Protein AF-A0A931HYV0-F1 (afdb_monomer_lite)

Sequence (119 aa):
MLTLAGAIGAVAALVGTIDAALLAPGLVAVAIGLWCLWLGLRVDLDARLFRRLACSPDLAAFDAAMRTAGLLPPEKAGRPLGARVAGAKRLLRLQVIAAVAQIVLPIAVALLFIGEGGR

Secondary structure (DSSP, 8-state):
---HHHHHHHHHHHHHTS-HHHHHHHHHHHHHHHHHHHHHHHHHHHHHHHHHHHHS--HHHHHHHHHHTT-S-GGGTT--HHHHHHHHHHHHHHHHHHHHHHHHHHHHHHHHHHHHHT-

Organism: NCBI:txid2793297

Foldseek 3Di:
DCDPVNVVVVVVVVVVPDDPVVPVLVVVLVVLVVLLVVLVVVLVVLVVLVVVCVVPVDLPVVLVVCVVVVNDDPVRRPDDPVVSVVVSVVSVVSSVVSVVCSVVSVVVVVVVVVVVVVD

Structure (mmCIF, N/CA/C/O backbone):
data_AF-A0A931HYV0-F1
#
_entry.id   AF-A0A931HYV0-F1
#
loop_
_atom_site.group_PDB
_atom_site.id
_atom_site.type_symbol
_atom_site.label_atom_id
_atom_site.label_alt_id
_atom_site.label_comp_id
_atom_site.label_asym_id
_atom_site.label_entity_id
_atom_site.label_seq_id
_atom_site.pdbx_PDB_ins_code
_atom_site.Cartn_x
_atom_site.Cartn_y
_atom_site.Cartn_z
_atom_site.occupancy
_atom_site.B_iso_or_equiv
_atom_site.auth_seq_id
_atom_site.auth_comp_id
_atom_site.auth_asym_id
_atom_site.auth_atom_id
_atom_site.pdbx_PDB_model_num
ATOM 1 N N . MET A 1 1 ? 29.052 2.565 6.868 1.00 47.16 1 MET A N 1
ATOM 2 C CA . MET A 1 1 ? 27.889 3.446 6.630 1.00 47.16 1 MET A CA 1
ATOM 3 C C . MET A 1 1 ? 27.850 3.758 5.146 1.00 47.16 1 MET A C 1
ATOM 5 O O . MET A 1 1 ? 28.698 4.511 4.686 1.00 47.16 1 MET A O 1
ATOM 9 N N . LEU A 1 2 ? 26.957 3.123 4.381 1.00 49.50 2 LEU A N 1
ATOM 10 C CA . LEU A 1 2 ? 26.732 3.521 2.989 1.00 49.50 2 LEU A CA 1
ATOM 11 C C . LEU A 1 2 ? 26.139 4.937 3.033 1.00 49.50 2 LEU A C 1
ATOM 13 O O . LEU A 1 2 ? 25.046 5.129 3.563 1.00 49.50 2 LEU A O 1
ATOM 17 N N . THR A 1 3 ? 26.895 5.940 2.597 1.00 72.88 3 THR A N 1
ATOM 18 C CA . THR A 1 3 ? 26.424 7.328 2.575 1.00 72.88 3 THR A CA 1
ATOM 19 C C . THR A 1 3 ? 25.325 7.472 1.522 1.00 72.88 3 THR A C 1
ATOM 21 O O . THR A 1 3 ? 25.315 6.751 0.523 1.00 72.88 3 THR A O 1
ATOM 24 N N . LEU A 1 4 ? 24.398 8.414 1.722 1.00 60.94 4 LEU A N 1
ATOM 25 C CA . LEU A 1 4 ? 23.313 8.708 0.773 1.00 60.94 4 LEU A CA 1
ATOM 26 C C . LEU A 1 4 ? 23.853 8.923 -0.657 1.00 60.94 4 LEU A C 1
ATOM 28 O O . LEU A 1 4 ? 23.271 8.450 -1.626 1.00 60.94 4 LEU A O 1
ATOM 32 N N . ALA A 1 5 ? 25.024 9.557 -0.768 1.00 66.06 5 ALA A N 1
ATOM 33 C CA . ALA A 1 5 ? 25.743 9.765 -2.022 1.00 66.06 5 ALA A CA 1
ATOM 34 C C . ALA A 1 5 ? 26.206 8.453 -2.684 1.00 66.06 5 ALA A C 1
ATOM 36 O O . ALA A 1 5 ? 26.106 8.318 -3.899 1.00 66.06 5 ALA A O 1
ATOM 37 N N . GLY A 1 6 ? 26.657 7.467 -1.901 1.00 65.38 6 GLY A N 1
ATOM 38 C CA . GLY A 1 6 ? 27.021 6.142 -2.411 1.00 65.38 6 GLY A CA 1
ATOM 39 C C . GLY A 1 6 ? 25.812 5.356 -2.923 1.00 65.38 6 GLY A C 1
ATOM 40 O O . GLY A 1 6 ? 25.901 4.705 -3.960 1.00 65.38 6 GLY A O 1
ATOM 41 N N . ALA A 1 7 ? 24.661 5.473 -2.252 1.00 66.12 7 ALA A N 1
ATOM 42 C CA . ALA A 1 7 ? 23.411 4.879 -2.729 1.00 66.12 7 ALA A CA 1
ATOM 43 C C . ALA A 1 7 ? 22.931 5.537 -4.036 1.00 66.12 7 ALA A C 1
ATOM 45 O O . ALA A 1 7 ? 22.572 4.838 -4.979 1.00 66.12 7 ALA A O 1
ATOM 46 N N . ILE A 1 8 ? 22.991 6.870 -4.123 1.00 70.75 8 ILE A N 1
ATOM 47 C CA . ILE A 1 8 ? 22.634 7.622 -5.336 1.00 70.75 8 ILE A CA 1
ATOM 48 C C . ILE A 1 8 ? 23.574 7.271 -6.497 1.00 70.75 8 ILE A C 1
ATOM 50 O O . ILE A 1 8 ? 23.102 7.028 -7.603 1.00 70.75 8 ILE A O 1
ATOM 54 N N . GLY A 1 9 ? 24.885 7.181 -6.250 1.00 66.75 9 GLY A N 1
ATOM 55 C CA . GLY A 1 9 ? 25.871 6.798 -7.264 1.00 66.75 9 GLY A CA 1
ATOM 56 C C . GLY A 1 9 ? 25.675 5.371 -7.783 1.00 66.75 9 GLY A C 1
ATOM 57 O O . GLY A 1 9 ? 25.744 5.146 -8.987 1.00 66.75 9 GLY A O 1
ATOM 58 N N . ALA A 1 10 ? 25.356 4.418 -6.901 1.00 64.75 10 ALA A N 1
ATOM 59 C CA . ALA A 1 10 ? 25.055 3.041 -7.295 1.00 64.75 10 ALA A CA 1
ATOM 60 C C . ALA A 1 10 ? 23.761 2.941 -8.119 1.00 64.75 10 ALA A C 1
ATOM 62 O O . ALA A 1 10 ? 23.725 2.235 -9.124 1.00 64.75 10 ALA A O 1
ATOM 63 N N . VAL A 1 11 ? 22.719 3.688 -7.735 1.00 70.75 11 VAL A N 1
ATOM 64 C CA . VAL A 1 11 ? 21.471 3.776 -8.508 1.00 70.75 11 VAL A CA 1
ATOM 65 C C . VAL A 1 11 ? 21.720 4.430 -9.868 1.00 70.75 11 VAL A C 1
ATOM 67 O O . VAL A 1 11 ? 21.240 3.918 -10.870 1.00 70.75 11 VAL A O 1
ATOM 70 N N . ALA A 1 12 ? 22.508 5.505 -9.938 1.00 66.19 12 ALA A N 1
ATOM 71 C CA . ALA A 1 12 ? 22.838 6.177 -11.195 1.00 66.19 12 ALA A CA 1
ATOM 72 C C . ALA A 1 12 ? 23.676 5.293 -12.135 1.00 66.19 12 ALA A C 1
ATOM 74 O O . ALA A 1 12 ? 23.416 5.266 -13.334 1.00 66.19 12 ALA A O 1
ATOM 75 N N . ALA A 1 13 ? 24.636 4.533 -11.600 1.00 66.00 13 ALA A N 1
ATOM 76 C CA . ALA A 1 13 ? 25.425 3.578 -12.378 1.00 66.00 13 ALA A CA 1
ATOM 77 C C . ALA A 1 13 ? 24.563 2.423 -12.911 1.00 66.00 13 ALA A C 1
ATOM 79 O O . ALA A 1 13 ? 24.715 2.032 -14.064 1.00 66.00 13 ALA A O 1
ATOM 80 N N . LEU A 1 14 ? 23.622 1.924 -12.101 1.00 67.31 14 LEU A N 1
ATOM 81 C CA . LEU A 1 14 ? 22.650 0.913 -12.522 1.00 67.31 14 LEU A CA 1
ATOM 82 C C . LEU A 1 14 ? 21.676 1.460 -13.577 1.00 67.31 14 LEU A C 1
ATOM 84 O O . LEU A 1 14 ? 21.310 0.755 -14.503 1.00 67.31 14 LEU A O 1
ATOM 88 N N . VAL A 1 15 ? 21.266 2.722 -13.459 1.00 66.12 15 VAL A N 1
ATOM 89 C CA . VAL A 1 15 ? 20.429 3.411 -14.454 1.00 66.12 15 VAL A CA 1
ATOM 90 C C . VAL A 1 15 ? 21.192 3.639 -15.760 1.00 66.12 15 VAL A C 1
ATOM 92 O O . VAL A 1 15 ? 20.610 3.495 -16.828 1.00 66.12 15 VAL A O 1
ATOM 95 N N . GLY A 1 16 ? 22.491 3.937 -15.694 1.00 64.38 16 GLY A N 1
ATOM 96 C CA . GLY A 1 16 ? 23.346 4.147 -16.866 1.00 64.38 16 GLY A CA 1
ATOM 97 C C . GLY A 1 16 ? 23.620 2.890 -17.698 1.00 64.38 16 GLY A C 1
ATOM 98 O O . GLY A 1 16 ? 24.071 3.014 -18.833 1.00 64.38 16 GLY A O 1
ATOM 99 N N . THR A 1 17 ? 23.346 1.694 -17.166 1.00 67.81 17 THR A N 1
ATOM 100 C CA . THR A 1 17 ? 23.421 0.425 -17.912 1.00 67.81 17 THR A CA 1
ATOM 101 C C . THR A 1 17 ? 22.068 -0.032 -18.459 1.00 67.81 17 THR A C 1
ATOM 103 O O . THR A 1 17 ? 22.019 -0.992 -19.228 1.00 67.81 17 THR A O 1
ATOM 106 N N . ILE A 1 18 ? 20.975 0.634 -18.075 1.00 68.31 18 ILE A N 1
ATOM 107 C CA . ILE A 1 18 ? 19.623 0.340 -18.551 1.00 68.31 18 ILE A CA 1
ATOM 108 C C . ILE A 1 18 ? 19.388 1.101 -19.856 1.00 68.31 18 ILE A C 1
ATOM 110 O O . ILE A 1 18 ? 19.639 2.303 -19.939 1.00 68.31 18 ILE A O 1
ATO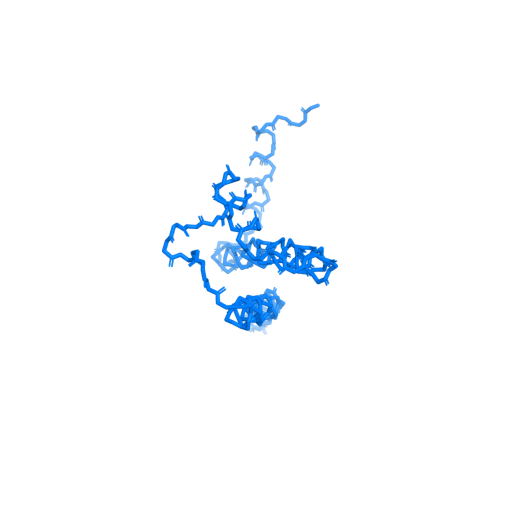M 114 N N . ASP A 1 19 ? 18.875 0.402 -20.870 1.00 74.69 19 ASP A N 1
ATOM 115 C CA . ASP A 1 19 ? 18.431 1.030 -22.115 1.00 74.69 19 ASP A CA 1
ATOM 116 C C . ASP A 1 19 ? 17.437 2.163 -21.802 1.00 74.69 19 ASP A C 1
ATOM 118 O O . ASP A 1 19 ? 16.500 1.982 -21.018 1.00 74.69 19 ASP A O 1
ATOM 122 N N . ALA A 1 20 ? 17.619 3.337 -22.411 1.00 78.50 20 ALA A N 1
ATOM 123 C CA . ALA A 1 20 ? 16.743 4.486 -22.199 1.00 78.50 20 ALA A CA 1
ATOM 124 C C . ALA A 1 20 ? 15.262 4.143 -22.454 1.00 78.50 20 ALA A C 1
ATOM 126 O O . ALA A 1 20 ? 14.379 4.686 -21.784 1.00 78.50 20 ALA A O 1
ATOM 127 N N . ALA A 1 21 ? 14.992 3.190 -23.353 1.00 80.00 21 ALA A N 1
ATOM 128 C CA . ALA A 1 21 ? 13.650 2.696 -23.641 1.00 80.00 21 ALA A CA 1
ATOM 129 C C . ALA A 1 21 ? 13.002 1.936 -22.457 1.00 80.00 21 ALA A C 1
ATOM 131 O O . ALA A 1 21 ? 11.775 1.870 -22.358 1.00 80.00 21 ALA A O 1
ATOM 132 N N . LEU A 1 22 ? 13.797 1.406 -21.520 1.00 82.12 22 LEU A N 1
ATOM 133 C CA . LEU A 1 22 ? 13.339 0.685 -20.324 1.00 82.12 22 LEU A CA 1
ATOM 134 C C . LEU A 1 22 ? 13.190 1.583 -19.083 1.00 82.12 22 LEU A C 1
ATOM 136 O O . LEU A 1 22 ? 12.551 1.178 -18.107 1.00 82.12 22 LEU A O 1
ATOM 140 N N . LEU A 1 23 ? 13.725 2.809 -19.101 1.00 84.12 23 LEU A N 1
ATOM 141 C CA . LEU A 1 23 ? 13.684 3.709 -17.941 1.00 84.12 23 LEU A CA 1
ATOM 142 C C . LEU A 1 23 ? 12.261 4.119 -17.564 1.00 84.12 23 LEU A C 1
ATOM 144 O O . LEU A 1 23 ? 11.869 4.001 -16.403 1.00 84.12 23 LEU A O 1
ATOM 148 N N . ALA A 1 24 ? 11.473 4.576 -18.537 1.00 87.31 24 ALA A N 1
ATOM 149 C CA . ALA A 1 24 ? 10.095 4.997 -18.302 1.00 87.31 24 ALA A CA 1
ATOM 150 C C . ALA A 1 24 ? 9.215 3.868 -17.718 1.00 87.31 24 ALA A C 1
ATOM 152 O O . ALA A 1 24 ? 8.634 4.076 -16.647 1.00 87.31 24 ALA A O 1
ATOM 153 N N . PRO A 1 25 ? 9.128 2.664 -18.326 1.00 86.00 25 PRO A N 1
ATOM 154 C CA . PRO A 1 25 ? 8.345 1.575 -17.743 1.00 86.00 25 PRO A CA 1
ATOM 155 C C . PRO A 1 25 ? 8.903 1.095 -16.395 1.00 86.00 25 PRO A C 1
ATOM 157 O O . PRO A 1 25 ? 8.123 0.748 -15.506 1.00 86.00 25 PRO A O 1
ATOM 160 N N . GLY A 1 26 ? 10.226 1.133 -16.201 1.00 86.06 26 GLY A N 1
ATOM 161 C CA . GLY A 1 26 ? 10.861 0.819 -14.920 1.00 86.06 26 GLY A CA 1
ATOM 162 C C . GLY A 1 26 ? 10.428 1.766 -13.797 1.00 86.06 26 GLY A C 1
ATOM 163 O O . GLY A 1 26 ? 10.035 1.313 -12.722 1.00 86.06 26 GLY A O 1
ATOM 164 N N . LEU A 1 27 ? 10.412 3.077 -14.053 1.00 89.75 27 LEU A N 1
ATOM 165 C CA . LEU A 1 27 ? 9.942 4.077 -13.087 1.00 89.75 27 LEU A CA 1
ATOM 166 C C . LEU A 1 27 ? 8.464 3.886 -12.732 1.00 89.75 27 LEU A C 1
ATOM 168 O O . LEU A 1 27 ? 8.094 3.989 -11.561 1.00 89.75 27 LEU A O 1
ATOM 172 N N . VAL A 1 28 ? 7.623 3.557 -13.717 1.00 91.00 28 VAL A N 1
ATOM 173 C CA . VAL A 1 28 ? 6.207 3.244 -13.477 1.00 91.00 28 VAL A CA 1
ATOM 174 C C . VAL A 1 28 ? 6.069 2.002 -12.593 1.00 91.00 28 VAL A C 1
ATOM 176 O O . VAL A 1 28 ? 5.311 2.029 -11.623 1.00 91.00 28 VAL A O 1
ATOM 179 N N . ALA A 1 29 ? 6.830 0.938 -12.860 1.00 88.06 29 ALA A N 1
ATOM 180 C CA . ALA A 1 29 ? 6.813 -0.271 -12.037 1.00 88.06 29 ALA A CA 1
ATOM 181 C C . ALA A 1 29 ? 7.250 0.007 -10.586 1.00 88.06 29 ALA A C 1
ATOM 183 O O . ALA A 1 29 ? 6.613 -0.479 -9.648 1.00 88.06 29 ALA A O 1
ATOM 184 N N . VAL A 1 30 ? 8.278 0.841 -10.387 1.00 90.19 30 VAL A N 1
ATOM 185 C CA . VAL A 1 30 ? 8.713 1.287 -9.051 1.00 90.19 30 VAL A CA 1
ATOM 186 C C . VAL A 1 30 ? 7.611 2.082 -8.352 1.00 90.19 30 VAL A C 1
ATOM 188 O O . VAL A 1 30 ? 7.301 1.801 -7.195 1.00 90.19 30 VAL A O 1
ATOM 191 N N . ALA A 1 31 ? 6.977 3.034 -9.039 1.00 92.69 31 ALA A N 1
ATOM 192 C CA . ALA A 1 31 ? 5.893 3.832 -8.471 1.00 92.69 31 ALA A CA 1
ATOM 193 C C . ALA A 1 31 ? 4.697 2.960 -8.048 1.00 92.69 31 ALA A C 1
ATOM 195 O O . ALA A 1 31 ? 4.176 3.124 -6.941 1.00 92.69 31 ALA A O 1
ATOM 196 N N . ILE A 1 32 ? 4.302 1.990 -8.882 1.00 92.00 32 ILE A N 1
ATOM 197 C CA . ILE A 1 32 ? 3.259 1.007 -8.547 1.00 92.00 32 ILE A CA 1
ATOM 198 C C . ILE A 1 32 ? 3.677 0.181 -7.324 1.00 92.00 32 ILE A C 1
ATOM 200 O O . ILE A 1 32 ? 2.858 -0.043 -6.433 1.00 92.00 32 ILE A O 1
ATOM 204 N N . GLY A 1 33 ? 4.946 -0.222 -7.236 1.00 89.56 33 GLY A N 1
ATOM 205 C CA . GLY A 1 33 ? 5.468 -0.966 -6.092 1.00 89.56 33 GLY A CA 1
ATOM 206 C C . GLY A 1 33 ? 5.444 -0.189 -4.783 1.00 89.56 33 GLY A C 1
ATOM 207 O O . GLY A 1 33 ? 4.991 -0.712 -3.763 1.00 89.56 33 GLY A O 1
ATOM 208 N N . LEU A 1 34 ? 5.846 1.081 -4.807 1.00 94.25 34 LEU A N 1
ATOM 209 C CA . LEU A 1 34 ? 5.749 1.965 -3.645 1.00 94.25 34 LEU A CA 1
ATOM 210 C C . LEU A 1 34 ? 4.291 2.171 -3.220 1.00 94.25 34 LEU A C 1
ATOM 212 O O . LEU A 1 34 ? 3.976 2.125 -2.029 1.00 94.25 34 LEU A O 1
ATOM 216 N N . TRP A 1 35 ? 3.388 2.337 -4.188 1.00 95.56 35 TRP A N 1
ATOM 217 C CA . TRP A 1 35 ? 1.956 2.441 -3.926 1.00 95.56 35 TRP A CA 1
ATOM 218 C C . TRP A 1 35 ? 1.398 1.158 -3.295 1.00 95.56 35 TRP A C 1
ATOM 220 O O . TRP A 1 35 ? 0.660 1.218 -2.310 1.00 95.56 35 TRP A O 1
ATOM 230 N N . CYS A 1 36 ? 1.779 -0.009 -3.818 1.00 91.62 36 CYS A N 1
ATOM 231 C CA . CYS A 1 36 ? 1.401 -1.316 -3.287 1.00 91.62 36 CYS A CA 1
ATOM 232 C C . CYS A 1 36 ? 1.884 -1.501 -1.838 1.00 91.62 36 CYS A C 1
ATOM 234 O O . CYS A 1 36 ? 1.102 -1.903 -0.971 1.00 91.62 36 CYS A O 1
ATOM 236 N N . LEU A 1 37 ? 3.138 -1.131 -1.550 1.00 92.94 37 LEU A N 1
ATOM 237 C CA . LEU A 1 37 ? 3.721 -1.184 -0.208 1.00 92.94 37 LEU A CA 1
ATOM 238 C C . LEU A 1 37 ? 2.963 -0.284 0.776 1.00 92.94 37 LEU A C 1
ATOM 240 O O . LEU A 1 37 ? 2.606 -0.719 1.872 1.00 92.94 37 LEU A O 1
ATOM 244 N N . TRP A 1 38 ? 2.676 0.956 0.374 1.00 95.50 38 TRP A N 1
ATOM 245 C CA . TRP A 1 38 ? 1.918 1.898 1.195 1.00 95.50 38 TRP A CA 1
ATOM 246 C C . TRP A 1 38 ? 0.499 1.395 1.495 1.00 95.50 38 TRP A C 1
ATOM 248 O O . TRP A 1 38 ? 0.041 1.469 2.639 1.00 95.50 38 TRP A O 1
ATOM 258 N N . LEU A 1 39 ? -0.189 0.829 0.496 1.00 93.12 39 LEU A N 1
ATOM 259 C CA . LEU A 1 39 ? -1.500 0.211 0.699 1.00 93.12 39 LEU A CA 1
ATOM 260 C C . LEU A 1 39 ? -1.425 -0.977 1.663 1.00 93.12 39 LEU A C 1
ATOM 262 O O . LEU A 1 39 ? -2.282 -1.088 2.537 1.00 93.12 39 LEU A O 1
ATOM 266 N N . GLY A 1 40 ? -0.401 -1.824 1.547 1.00 93.12 40 GLY A N 1
ATOM 267 C CA . GLY A 1 40 ? -0.206 -2.970 2.436 1.00 93.12 40 GLY A CA 1
ATOM 268 C C . GLY A 1 40 ? 0.008 -2.571 3.892 1.00 93.12 40 GLY A C 1
ATOM 269 O O . GLY A 1 40 ? -0.646 -3.122 4.778 1.00 93.12 40 GLY A O 1
ATOM 270 N N . LEU A 1 41 ? 0.842 -1.555 4.136 1.00 94.75 41 LEU A N 1
ATOM 271 C CA . LEU A 1 41 ? 1.033 -0.988 5.473 1.00 94.75 41 LEU A CA 1
ATOM 272 C C . LEU A 1 41 ? -0.300 -0.517 6.067 1.00 94.75 41 LEU A C 1
ATOM 274 O O . LEU A 1 41 ? -0.621 -0.810 7.219 1.00 94.75 41 LEU A O 1
ATOM 278 N N . ARG A 1 42 ? -1.094 0.197 5.265 1.00 93.25 42 ARG A N 1
ATOM 279 C CA . ARG A 1 42 ? -2.385 0.728 5.699 1.00 93.25 42 ARG A CA 1
ATOM 280 C C . ARG A 1 42 ? -3.399 -0.374 6.000 1.00 93.25 42 ARG A C 1
ATOM 282 O O . ARG A 1 42 ? -4.094 -0.290 7.007 1.00 93.25 42 ARG A O 1
ATOM 289 N N . VAL A 1 43 ? -3.469 -1.404 5.159 1.00 94.06 43 VAL A N 1
ATOM 290 C CA . VAL A 1 43 ? -4.368 -2.549 5.358 1.00 94.06 43 VAL A CA 1
ATOM 291 C C . VAL A 1 43 ? -4.011 -3.319 6.634 1.00 94.06 43 VAL A C 1
ATOM 293 O O . VAL A 1 43 ? -4.918 -3.664 7.392 1.00 94.06 43 VAL A O 1
ATOM 296 N N . ASP A 1 44 ? -2.723 -3.556 6.917 1.00 94.94 44 ASP A N 1
ATOM 297 C CA . ASP A 1 44 ? -2.311 -4.242 8.153 1.00 94.94 44 ASP A CA 1
ATOM 298 C C . ASP A 1 44 ? -2.608 -3.401 9.402 1.00 94.94 44 ASP A C 1
ATOM 300 O O . ASP A 1 44 ? -3.125 -3.921 10.397 1.00 94.94 44 ASP A O 1
ATOM 304 N N . LEU A 1 45 ? -2.354 -2.089 9.341 1.00 93.25 45 LEU A N 1
ATOM 305 C CA . LEU A 1 45 ? -2.699 -1.169 10.424 1.00 93.25 45 LEU A CA 1
ATOM 306 C C . LEU A 1 45 ? -4.208 -1.187 10.706 1.00 93.25 45 LEU A C 1
ATOM 308 O O . LEU A 1 45 ? -4.608 -1.411 11.850 1.00 93.25 45 LEU A O 1
ATOM 312 N N . ASP A 1 46 ? -5.040 -1.027 9.672 1.00 93.31 46 ASP A N 1
ATOM 313 C CA . ASP A 1 46 ? -6.502 -1.060 9.792 1.00 93.31 46 ASP A CA 1
ATOM 314 C C . ASP A 1 46 ? -6.975 -2.404 10.375 1.00 93.31 46 ASP A C 1
ATOM 316 O O . ASP A 1 46 ? -7.812 -2.434 11.278 1.00 93.31 46 ASP A O 1
ATOM 320 N N . ALA A 1 47 ? -6.397 -3.527 9.937 1.00 93.44 47 ALA A N 1
ATOM 321 C CA . ALA A 1 47 ? -6.735 -4.848 10.461 1.00 93.44 47 ALA A CA 1
ATOM 322 C C . ALA A 1 47 ? -6.371 -5.001 11.949 1.00 93.44 47 ALA A C 1
ATOM 324 O O . ALA A 1 47 ? -7.160 -5.545 12.726 1.00 93.44 47 ALA A O 1
ATOM 325 N N . ARG A 1 48 ? -5.199 -4.509 12.379 1.00 94.31 48 ARG A N 1
ATOM 326 C CA . ARG A 1 48 ? -4.796 -4.508 13.798 1.00 94.31 48 ARG A CA 1
ATOM 327 C C . ARG A 1 48 ? -5.719 -3.638 14.646 1.00 94.31 48 ARG A C 1
ATOM 329 O O . ARG A 1 48 ? -6.108 -4.064 15.733 1.00 94.31 48 ARG A O 1
ATOM 336 N N . LEU A 1 49 ? -6.077 -2.455 14.151 1.00 92.44 49 LEU A N 1
ATOM 337 C CA . LEU A 1 49 ? -6.988 -1.538 14.830 1.00 92.44 49 LEU A CA 1
ATOM 338 C C . LEU A 1 49 ? -8.382 -2.154 14.978 1.00 92.44 49 LEU A C 1
ATOM 340 O O . LEU A 1 49 ? -8.916 -2.174 16.085 1.00 92.44 49 LEU A O 1
ATOM 344 N N . PHE A 1 50 ? -8.938 -2.738 13.913 1.00 92.62 50 PHE A N 1
ATOM 345 C CA . PHE A 1 50 ? -10.249 -3.384 13.979 1.00 92.62 50 PHE A CA 1
ATOM 346 C C . PHE A 1 50 ? -10.267 -4.618 14.878 1.00 92.62 50 PHE A C 1
ATOM 348 O O . PHE A 1 50 ? -11.248 -4.816 15.588 1.00 92.62 50 PHE A O 1
ATOM 355 N N . ARG A 1 51 ? -9.189 -5.414 14.922 1.00 92.94 51 ARG A N 1
ATOM 356 C CA . ARG A 1 51 ? -9.080 -6.526 15.883 1.00 92.94 51 ARG A CA 1
ATOM 357 C C . ARG A 1 51 ? -9.151 -6.040 17.330 1.00 92.94 51 ARG A C 1
ATOM 359 O O . ARG A 1 51 ? -9.850 -6.644 18.132 1.00 92.94 51 ARG A O 1
ATOM 366 N N . ARG A 1 52 ? -8.464 -4.942 17.665 1.00 91.38 52 ARG A N 1
ATOM 367 C CA . ARG A 1 52 ? -8.521 -4.355 19.017 1.00 91.38 52 ARG A CA 1
ATOM 368 C C . ARG A 1 52 ? -9.895 -3.762 19.327 1.00 91.38 52 ARG A C 1
ATOM 370 O O . ARG A 1 52 ? -10.416 -3.976 20.415 1.00 91.38 52 ARG A O 1
ATOM 377 N N . LEU A 1 53 ? -10.487 -3.068 18.359 1.00 92.12 53 LEU A N 1
ATOM 378 C CA . LEU A 1 53 ? -11.819 -2.477 18.478 1.00 92.12 53 LEU A CA 1
ATOM 379 C C . LEU A 1 53 ? -12.919 -3.540 18.629 1.00 92.12 53 LEU A C 1
ATOM 381 O O . LEU A 1 53 ? -13.907 -3.302 19.309 1.00 92.12 53 LEU A O 1
ATOM 385 N N . ALA A 1 54 ? -12.749 -4.728 18.045 1.00 91.56 54 ALA A N 1
ATOM 386 C CA . ALA A 1 54 ? -13.681 -5.836 18.241 1.00 91.56 54 ALA A CA 1
ATOM 387 C C . ALA A 1 54 ? -13.718 -6.325 19.703 1.00 91.56 54 ALA A C 1
ATOM 389 O O . ALA A 1 54 ? -14.768 -6.756 20.167 1.00 91.56 54 ALA A O 1
ATOM 390 N N . CYS A 1 55 ? -12.601 -6.227 20.435 1.00 90.94 55 CYS A N 1
ATOM 391 C CA . CYS A 1 55 ? -12.538 -6.575 21.858 1.00 90.94 55 CYS A CA 1
ATOM 392 C C . CYS A 1 55 ? -13.070 -5.465 22.779 1.00 90.94 55 CYS A C 1
ATOM 394 O O . CYS A 1 55 ? -13.480 -5.750 23.899 1.00 90.94 55 CYS A O 1
ATOM 396 N N . SER A 1 56 ? -13.039 -4.207 22.332 1.00 89.00 56 SER A N 1
ATOM 397 C CA . SER A 1 56 ? -13.552 -3.048 23.070 1.00 89.00 56 SER A CA 1
ATOM 398 C C . SER A 1 56 ? -14.231 -2.083 22.091 1.00 89.00 56 SER A C 1
ATOM 400 O O . SER A 1 56 ? -13.552 -1.230 21.510 1.00 89.00 56 SER A O 1
ATOM 402 N N . PRO A 1 57 ? -15.546 -2.236 21.843 1.00 86.00 57 PRO A N 1
ATOM 403 C CA . PRO A 1 57 ? -16.254 -1.552 20.759 1.00 86.00 57 PRO A CA 1
ATOM 404 C C . PRO A 1 57 ? -16.633 -0.097 21.089 1.00 86.00 57 PRO A C 1
ATOM 406 O O . PRO A 1 57 ? -17.735 0.352 20.774 1.00 86.00 57 PRO A O 1
ATOM 409 N N . ASP A 1 58 ? -15.716 0.665 21.686 1.00 92.62 58 ASP A N 1
ATOM 410 C CA . ASP A 1 58 ? -15.887 2.101 21.919 1.00 92.62 58 ASP A CA 1
ATOM 411 C C . ASP A 1 58 ? -15.347 2.917 20.733 1.00 92.62 58 ASP A C 1
ATOM 413 O O . ASP A 1 58 ? -14.159 3.240 20.627 1.00 92.62 58 ASP A O 1
ATOM 417 N N . LEU A 1 59 ? -16.253 3.258 19.814 1.00 91.31 59 LEU A N 1
ATOM 418 C CA . LEU A 1 59 ? -15.936 4.068 18.637 1.00 91.31 59 LEU A CA 1
ATOM 419 C C . LEU A 1 59 ? -15.587 5.522 18.977 1.00 91.31 59 LEU A C 1
ATOM 421 O O . LEU A 1 59 ? -14.827 6.139 18.231 1.00 91.31 59 LEU A O 1
ATOM 425 N N . ALA A 1 60 ? -16.120 6.073 20.070 1.00 91.38 60 ALA A N 1
ATOM 426 C CA . ALA A 1 60 ? -15.866 7.457 20.454 1.00 91.38 60 ALA A CA 1
ATOM 427 C C . ALA A 1 60 ? -14.448 7.607 21.018 1.00 91.38 60 ALA A C 1
ATOM 429 O O . ALA A 1 60 ? -13.700 8.482 20.573 1.00 91.38 60 ALA A O 1
ATOM 430 N N . ALA A 1 61 ? -14.041 6.710 21.922 1.00 91.19 61 ALA A N 1
ATOM 431 C CA . ALA A 1 61 ? -12.671 6.671 22.428 1.00 91.19 61 ALA A CA 1
ATOM 432 C C . ALA A 1 61 ? -11.660 6.360 21.314 1.00 91.19 61 ALA A C 1
ATOM 434 O O . ALA A 1 61 ? -10.594 6.978 21.248 1.00 91.19 61 ALA A O 1
ATOM 435 N N . PHE A 1 62 ? -12.008 5.454 20.392 1.00 92.19 62 PHE A N 1
ATOM 436 C CA . PHE A 1 62 ? -11.193 5.176 19.211 1.00 92.19 62 PHE A CA 1
ATOM 437 C C . PHE A 1 62 ? -10.988 6.425 18.342 1.00 92.19 62 PHE A C 1
ATOM 439 O O . PHE A 1 62 ? -9.857 6.731 17.960 1.00 92.19 62 PHE A O 1
ATOM 446 N N . ASP A 1 63 ? -12.057 7.171 18.046 1.00 93.00 63 ASP A N 1
ATOM 447 C CA . ASP A 1 63 ? -11.972 8.389 17.236 1.00 93.00 63 ASP A CA 1
ATOM 448 C C . ASP A 1 63 ? -11.152 9.478 17.928 1.00 93.00 63 ASP A C 1
ATOM 450 O O . ASP A 1 63 ? -10.350 10.143 17.269 1.00 93.00 63 ASP A O 1
ATOM 454 N N . ALA A 1 64 ? -11.295 9.631 19.247 1.00 91.50 64 ALA A N 1
ATOM 455 C CA . ALA A 1 64 ? -10.479 10.551 20.031 1.00 91.50 64 ALA A CA 1
ATOM 456 C C . ALA A 1 64 ? -8.986 10.192 19.935 1.00 91.50 64 ALA A C 1
ATOM 458 O O . ALA A 1 64 ? -8.172 11.048 19.589 1.00 91.50 64 ALA A O 1
ATOM 459 N N . ALA A 1 65 ? -8.627 8.921 20.142 1.00 92.50 65 ALA A N 1
ATOM 460 C CA . ALA A 1 65 ? -7.243 8.458 20.050 1.00 92.50 65 ALA A CA 1
ATOM 461 C C . ALA A 1 65 ? -6.657 8.638 18.638 1.00 92.50 65 ALA A C 1
ATOM 463 O O . ALA A 1 65 ? -5.543 9.141 18.480 1.00 92.50 65 ALA A O 1
ATOM 464 N N . MET A 1 66 ? -7.417 8.281 17.599 1.00 92.88 66 MET A N 1
ATOM 465 C CA . MET A 1 66 ? -6.984 8.424 16.206 1.00 92.88 66 MET A CA 1
ATOM 466 C C . MET A 1 66 ? -6.829 9.889 15.782 1.00 92.88 66 MET A C 1
ATOM 468 O O . MET A 1 66 ? -5.951 10.200 14.975 1.00 92.88 66 MET A O 1
ATOM 472 N N . ARG A 1 67 ? -7.651 10.798 16.321 1.00 92.81 67 ARG A N 1
ATOM 473 C CA . ARG A 1 67 ? -7.496 12.244 16.113 1.00 92.81 67 ARG A CA 1
ATOM 474 C C . ARG A 1 67 ? -6.247 12.781 16.799 1.00 92.81 67 ARG A C 1
ATOM 476 O O . ARG A 1 67 ? -5.498 13.509 16.158 1.00 92.81 67 ARG A O 1
ATOM 483 N N . THR A 1 68 ? -5.993 12.393 18.049 1.00 93.56 68 THR A N 1
ATOM 484 C CA . THR A 1 68 ? -4.770 12.780 18.774 1.00 93.56 68 THR A CA 1
ATOM 485 C C . THR A 1 68 ? -3.513 12.292 18.055 1.00 93.56 68 THR A C 1
ATOM 487 O O . THR A 1 68 ? -2.520 13.008 17.996 1.00 93.56 68 THR A O 1
ATOM 490 N N . ALA A 1 69 ? -3.569 11.112 17.434 1.00 91.62 69 ALA A N 1
ATOM 491 C CA . ALA A 1 69 ? -2.482 10.580 16.615 1.00 91.62 69 ALA A CA 1
ATOM 492 C C . ALA A 1 69 ? -2.346 11.244 15.226 1.00 91.62 69 ALA A C 1
ATOM 494 O O . ALA A 1 69 ? -1.441 10.892 14.474 1.00 91.62 69 ALA A O 1
ATOM 495 N N . GLY A 1 70 ? -3.251 12.152 14.839 1.00 92.38 70 GLY A N 1
ATOM 496 C CA . GLY A 1 70 ? -3.267 12.766 13.504 1.00 92.38 70 GLY A CA 1
ATOM 497 C C . GLY A 1 70 ? -3.661 11.808 12.369 1.00 92.38 70 GLY A C 1
ATOM 498 O O . GLY A 1 70 ? -3.466 12.124 11.198 1.00 92.38 70 GLY A O 1
ATOM 499 N N . LEU A 1 71 ? -4.220 10.637 12.692 1.00 89.56 71 LEU A N 1
ATOM 500 C CA . LEU A 1 71 ? -4.547 9.575 11.731 1.00 89.56 71 LEU A CA 1
ATOM 501 C C . LEU A 1 71 ? -5.999 9.630 11.230 1.00 89.56 71 LEU A C 1
ATOM 503 O O . LEU A 1 71 ? -6.334 8.986 10.233 1.00 89.56 71 LEU A O 1
ATOM 507 N N . LEU A 1 72 ? -6.869 10.391 11.904 1.00 89.25 72 LEU A N 1
ATOM 508 C CA . LEU A 1 72 ? -8.273 10.563 11.528 1.00 89.25 72 LEU A CA 1
ATOM 509 C C . LEU A 1 72 ? -8.606 12.040 11.262 1.00 89.25 72 LEU A C 1
ATOM 511 O O . LEU A 1 72 ? -8.645 12.835 12.202 1.00 89.25 72 LEU A O 1
ATOM 515 N N . PRO A 1 73 ? -8.907 12.412 10.004 1.00 88.75 73 PRO A N 1
ATOM 516 C CA . PRO A 1 73 ? -9.429 13.734 9.679 1.00 88.75 73 PRO A CA 1
ATOM 517 C C . PRO A 1 73 ? -10.759 14.005 10.401 1.00 88.75 73 PRO A C 1
ATOM 519 O O . PRO A 1 73 ? -11.580 13.085 10.508 1.00 88.75 73 PRO A O 1
ATOM 522 N N . PRO A 1 74 ? -11.028 15.252 10.831 1.00 85.06 74 PRO A N 1
ATOM 523 C CA . PRO A 1 74 ? -12.235 15.594 11.589 1.00 85.06 74 PRO A CA 1
ATOM 524 C C . PRO A 1 74 ? -13.526 15.257 10.828 1.00 85.06 74 PRO A C 1
ATOM 526 O O . PRO A 1 74 ? -14.474 14.757 11.423 1.00 85.06 74 PRO A O 1
ATOM 529 N N . GLU A 1 75 ? -13.525 15.409 9.502 1.00 88.31 75 GLU A N 1
ATOM 530 C CA . GLU A 1 75 ? -14.638 15.085 8.590 1.00 88.31 75 GLU A CA 1
ATOM 531 C C . GLU A 1 75 ? -15.019 13.592 8.560 1.00 88.31 75 GLU A C 1
ATOM 533 O O . GLU A 1 75 ? -16.057 13.201 8.022 1.00 88.31 75 GLU A O 1
ATOM 538 N N . LYS A 1 76 ? -14.132 12.719 9.050 1.00 85.56 76 LYS A N 1
ATOM 539 C CA . LYS A 1 76 ? -14.303 11.261 9.008 1.00 85.56 76 LYS A CA 1
ATOM 540 C C . LYS A 1 76 ? -14.640 10.663 10.373 1.00 85.56 76 LYS A C 1
ATOM 542 O O . LYS A 1 76 ? -14.900 9.459 10.430 1.00 85.56 76 LYS A O 1
ATOM 547 N N . ALA A 1 77 ? -14.650 11.474 11.432 1.00 86.62 77 ALA A N 1
ATOM 548 C CA . ALA A 1 77 ? -15.074 11.059 12.765 1.00 86.62 77 ALA A CA 1
ATOM 549 C C . ALA A 1 77 ? -16.571 10.707 12.791 1.00 86.62 77 ALA A C 1
ATOM 551 O O . ALA A 1 77 ? -17.351 11.180 11.966 1.00 86.62 77 ALA A O 1
ATOM 552 N N . GLY A 1 78 ? -16.972 9.823 13.704 1.00 87.81 78 GLY A N 1
ATOM 553 C CA . GLY A 1 78 ? -18.365 9.407 13.884 1.00 87.81 78 GLY A CA 1
ATOM 554 C C . GLY A 1 78 ? -18.906 8.458 12.810 1.00 87.81 78 GLY A C 1
ATOM 555 O O . GLY A 1 78 ? -20.058 8.037 12.885 1.00 87.81 78 GLY A O 1
ATOM 556 N N . ARG A 1 79 ? -18.099 8.063 11.813 1.00 89.62 79 ARG A N 1
ATOM 557 C CA . ARG A 1 79 ? -18.545 7.107 10.787 1.00 89.62 79 ARG A CA 1
ATOM 558 C C . ARG A 1 79 ? -18.905 5.755 11.411 1.00 89.62 79 ARG A C 1
ATOM 560 O O . ARG A 1 79 ? -18.115 5.250 12.217 1.00 89.62 79 ARG A O 1
ATOM 567 N N . PRO A 1 80 ? -20.007 5.114 10.979 1.00 90.75 80 PRO A N 1
ATOM 568 C CA . PRO A 1 80 ? -20.372 3.790 11.464 1.00 90.75 80 PRO A CA 1
ATOM 569 C C . PRO A 1 80 ? -19.313 2.759 11.059 1.00 90.75 80 PRO A C 1
ATOM 571 O O . PRO A 1 80 ? -18.689 2.870 9.998 1.00 90.75 80 PRO A O 1
ATOM 574 N N . LEU A 1 81 ? -19.133 1.725 11.884 1.00 88.94 81 LEU A N 1
ATOM 575 C CA . LEU A 1 81 ? -18.107 0.696 11.679 1.00 88.94 81 LEU A CA 1
ATOM 576 C C . LEU A 1 81 ? -18.200 0.038 10.290 1.00 88.94 81 LEU A C 1
ATOM 578 O O . LEU A 1 81 ? -17.180 -0.152 9.630 1.00 88.94 81 LEU A O 1
ATOM 582 N N . GLY A 1 82 ? -19.416 -0.212 9.789 1.00 89.19 82 GLY A N 1
ATOM 583 C CA . GLY A 1 82 ? -19.633 -0.771 8.449 1.00 89.19 82 GLY A CA 1
ATOM 584 C C . GLY A 1 82 ? -19.032 0.080 7.320 1.00 89.19 82 GLY A C 1
ATOM 585 O O . GLY A 1 82 ? -18.398 -0.458 6.410 1.00 89.19 82 GLY A O 1
ATOM 586 N N . ALA A 1 83 ? -19.140 1.411 7.409 1.00 90.94 83 ALA A N 1
ATOM 587 C CA . ALA A 1 83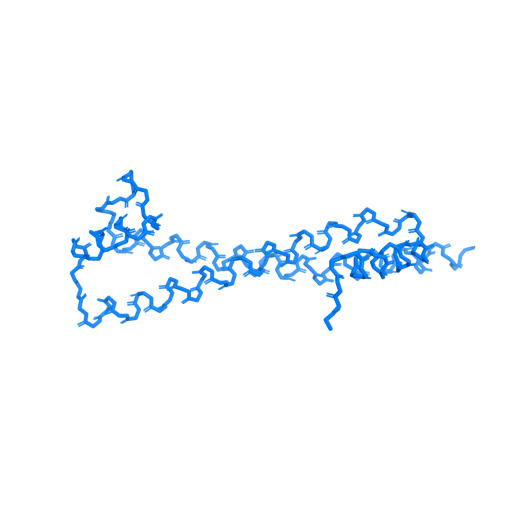 ? -18.537 2.323 6.435 1.00 90.94 83 ALA A CA 1
ATOM 588 C C . ALA A 1 83 ? -17.000 2.308 6.508 1.00 90.94 83 ALA A C 1
ATOM 590 O O . ALA A 1 83 ? -16.326 2.419 5.481 1.00 90.94 83 ALA A O 1
ATOM 591 N N . ARG A 1 84 ? -16.432 2.118 7.707 1.00 90.44 84 ARG A N 1
ATOM 592 C CA . ARG A 1 84 ? -14.978 1.987 7.911 1.00 90.44 84 ARG A CA 1
ATOM 593 C C . ARG A 1 84 ? -14.448 0.700 7.282 1.00 90.44 84 ARG A C 1
ATOM 595 O O . ARG A 1 84 ? -13.492 0.742 6.510 1.00 90.44 84 ARG A O 1
ATOM 602 N N . VAL A 1 85 ? -15.129 -0.421 7.525 1.00 91.50 85 VAL A N 1
ATOM 603 C CA . VAL A 1 85 ? -14.782 -1.729 6.946 1.00 91.50 85 VAL A CA 1
ATOM 604 C C . VAL A 1 85 ? -14.905 -1.708 5.420 1.00 91.50 85 VAL A C 1
ATOM 606 O O . VAL A 1 85 ? -14.058 -2.263 4.723 1.00 91.50 85 VAL A O 1
ATOM 609 N N . ALA A 1 86 ? -15.921 -1.040 4.865 1.00 93.12 86 ALA A N 1
ATOM 610 C CA . ALA A 1 86 ? -16.038 -0.860 3.417 1.00 93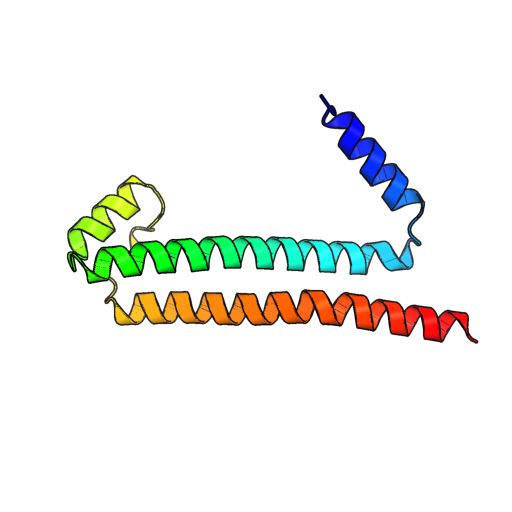.12 86 ALA A CA 1
ATOM 611 C C . ALA A 1 86 ? -14.835 -0.098 2.827 1.00 93.12 86 ALA A C 1
ATOM 613 O O . ALA A 1 86 ? -14.311 -0.494 1.783 1.00 93.12 86 ALA A O 1
ATOM 614 N N . GLY A 1 87 ? -14.358 0.939 3.524 1.00 92.00 87 GLY A N 1
ATOM 615 C CA . GLY A 1 87 ? -13.140 1.668 3.167 1.00 92.00 87 GLY A CA 1
ATOM 616 C C . GLY A 1 87 ? -11.897 0.775 3.150 1.00 92.00 87 GLY A C 1
ATOM 617 O O . GLY A 1 87 ? -11.195 0.733 2.141 1.00 92.00 87 GLY A O 1
ATOM 618 N N . ALA A 1 88 ? -11.669 0.001 4.213 1.00 92.19 88 ALA A N 1
ATOM 619 C CA . ALA A 1 88 ? -10.536 -0.925 4.296 1.00 92.19 88 ALA A CA 1
ATOM 620 C C . ALA A 1 88 ? -10.586 -2.015 3.210 1.00 92.19 88 ALA A C 1
ATOM 622 O O . ALA A 1 88 ? -9.585 -2.282 2.546 1.00 92.19 88 ALA A O 1
ATOM 623 N N . LYS A 1 89 ? -11.771 -2.578 2.925 1.00 94.88 89 LYS A N 1
ATOM 624 C CA . LYS A 1 89 ? -11.955 -3.532 1.814 1.00 94.88 89 LYS A CA 1
ATOM 625 C C . LYS A 1 89 ? -11.618 -2.918 0.455 1.00 94.88 89 LYS A C 1
ATOM 627 O O . LYS A 1 89 ? -11.046 -3.596 -0.395 1.00 94.88 89 LYS A O 1
ATOM 632 N N . ARG A 1 90 ? -11.966 -1.646 0.226 1.00 95.31 90 ARG A N 1
ATOM 633 C CA . ARG A 1 90 ? -11.592 -0.943 -1.010 1.00 95.31 90 ARG A CA 1
ATOM 634 C C . ARG A 1 90 ? -10.073 -0.806 -1.125 1.00 95.31 90 ARG A C 1
ATOM 636 O O . ARG A 1 90 ? -9.548 -1.040 -2.207 1.00 95.31 90 ARG A O 1
ATOM 643 N N . LEU A 1 91 ? -9.379 -0.476 -0.036 1.00 93.62 91 LEU A N 1
ATOM 644 C CA . LEU A 1 91 ? -7.914 -0.387 -0.019 1.00 93.62 91 LEU A CA 1
ATOM 645 C C . LEU A 1 91 ? -7.257 -1.740 -0.311 1.00 93.62 91 LEU A C 1
ATOM 647 O O . LEU A 1 91 ? -6.346 -1.793 -1.129 1.00 93.62 91 LEU A O 1
ATOM 651 N N . LEU A 1 92 ? -7.780 -2.829 0.258 1.00 93.88 92 LEU A N 1
ATOM 652 C CA . LEU A 1 92 ? -7.315 -4.185 -0.046 1.00 93.88 92 LEU A CA 1
ATOM 653 C C . LEU A 1 92 ? -7.484 -4.532 -1.534 1.00 93.88 92 LEU A C 1
ATOM 655 O O . LEU A 1 92 ? -6.569 -5.062 -2.155 1.00 93.88 92 LEU A O 1
ATOM 659 N N . ARG A 1 93 ? -8.625 -4.189 -2.147 1.00 96.62 93 ARG A N 1
ATOM 660 C CA . ARG A 1 93 ? -8.824 -4.386 -3.596 1.00 96.62 93 ARG A CA 1
ATOM 661 C C . ARG A 1 93 ? -7.820 -3.589 -4.423 1.00 96.62 93 ARG A C 1
ATOM 663 O O . ARG A 1 93 ? -7.262 -4.124 -5.372 1.00 96.62 93 ARG A O 1
ATOM 670 N N . LEU A 1 94 ? -7.573 -2.332 -4.055 1.00 95.50 94 LEU A N 1
ATOM 671 C CA . LEU A 1 94 ? -6.560 -1.509 -4.719 1.00 95.50 94 LEU A CA 1
ATOM 672 C C . LEU A 1 94 ? -5.156 -2.099 -4.555 1.00 95.50 94 LEU A C 1
ATOM 674 O O . LEU A 1 94 ? -4.373 -2.033 -5.494 1.00 95.50 94 LEU A O 1
ATOM 678 N N . GLN A 1 95 ? -4.853 -2.707 -3.405 1.00 93.44 95 GLN A N 1
ATOM 679 C CA . GLN A 1 95 ? -3.569 -3.360 -3.165 1.00 93.44 95 GLN A CA 1
ATOM 680 C C . GLN A 1 95 ? -3.390 -4.558 -4.096 1.00 93.44 95 GLN A C 1
ATOM 682 O O . GLN A 1 95 ? -2.346 -4.688 -4.723 1.00 93.44 95 GLN A O 1
ATOM 687 N N . VAL A 1 96 ? -4.421 -5.397 -4.234 1.00 94.94 96 VAL A N 1
ATOM 688 C CA . VAL A 1 96 ? -4.399 -6.536 -5.163 1.00 94.94 96 VAL A CA 1
ATOM 689 C C . VAL A 1 96 ? -4.219 -6.056 -6.603 1.00 94.94 96 VAL A C 1
ATOM 691 O O . VAL A 1 96 ? -3.380 -6.594 -7.316 1.00 94.94 96 VAL A O 1
ATOM 694 N N . ILE A 1 97 ? -4.945 -5.015 -7.022 1.00 95.88 97 ILE A N 1
ATOM 695 C CA . ILE A 1 97 ? -4.802 -4.437 -8.367 1.00 95.88 97 ILE A CA 1
ATOM 696 C C . ILE A 1 97 ? -3.376 -3.919 -8.588 1.00 95.88 97 ILE A C 1
ATOM 698 O O . ILE A 1 97 ? -2.776 -4.219 -9.617 1.00 95.88 97 ILE A O 1
ATOM 702 N N . ALA A 1 98 ? -2.818 -3.182 -7.625 1.00 90.56 98 ALA A N 1
ATOM 703 C CA . ALA A 1 98 ? -1.452 -2.673 -7.707 1.00 90.56 98 ALA A CA 1
ATOM 704 C C . ALA A 1 98 ? -0.4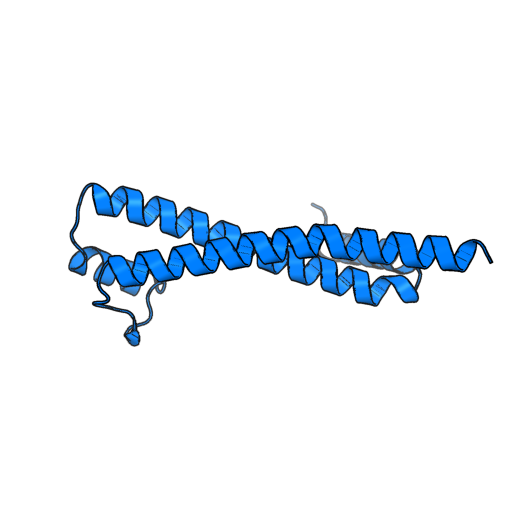25 -3.814 -7.774 1.00 90.56 98 ALA A C 1
ATOM 706 O O . ALA A 1 98 ? 0.474 -3.768 -8.606 1.00 90.56 98 ALA A O 1
ATOM 707 N N . ALA A 1 99 ? -0.590 -4.866 -6.968 1.00 90.50 99 ALA A N 1
ATOM 708 C CA . ALA A 1 99 ? 0.282 -6.038 -6.987 1.00 90.50 99 ALA A CA 1
ATOM 709 C C . ALA A 1 99 ? 0.229 -6.777 -8.333 1.00 90.50 99 ALA A C 1
ATOM 711 O O . ALA A 1 99 ? 1.268 -7.125 -8.887 1.00 90.50 99 ALA A O 1
ATOM 712 N N . VAL A 1 100 ? -0.969 -6.970 -8.896 1.00 93.62 100 VAL A N 1
ATOM 713 C CA . VAL A 1 100 ? -1.132 -7.572 -10.227 1.00 93.62 100 VAL A CA 1
ATOM 714 C C . VAL A 1 100 ? -0.468 -6.700 -11.291 1.00 93.62 100 VAL A C 1
ATOM 716 O O . VAL A 1 100 ? 0.302 -7.212 -12.100 1.00 93.62 100 VAL A O 1
ATOM 719 N N . ALA A 1 101 ? -0.696 -5.385 -11.266 1.00 90.50 101 ALA A N 1
ATOM 720 C CA . ALA A 1 101 ? -0.068 -4.455 -12.203 1.00 90.50 101 ALA A CA 1
ATOM 721 C C . ALA A 1 101 ? 1.466 -4.478 -12.099 1.00 90.50 101 ALA A C 1
ATOM 723 O O . ALA A 1 101 ? 2.149 -4.447 -13.120 1.00 90.50 101 ALA A O 1
ATOM 724 N N . GLN A 1 102 ? 2.006 -4.606 -10.885 1.00 86.12 102 GLN A N 1
ATOM 725 C CA . GLN A 1 102 ? 3.444 -4.691 -10.633 1.00 86.12 102 GLN A CA 1
ATOM 726 C C . GLN A 1 102 ? 4.087 -5.958 -11.213 1.00 86.12 102 GLN A C 1
ATOM 728 O O . GLN A 1 102 ? 5.281 -5.949 -11.487 1.00 86.12 102 GLN A O 1
ATOM 733 N N . ILE A 1 103 ? 3.317 -7.029 -11.416 1.00 85.12 103 ILE A N 1
ATOM 734 C CA . ILE A 1 103 ? 3.792 -8.273 -12.040 1.00 85.12 103 ILE A CA 1
ATOM 735 C C . ILE A 1 103 ? 3.586 -8.227 -13.557 1.00 85.12 103 ILE A C 1
ATOM 737 O O . ILE A 1 103 ? 4.497 -8.531 -14.323 1.00 85.12 103 ILE A O 1
ATOM 741 N N . VAL A 1 104 ? 2.392 -7.828 -14.001 1.00 90.81 104 VAL A N 1
ATOM 742 C CA . VAL A 1 104 ? 2.012 -7.847 -15.421 1.00 90.81 104 VAL A CA 1
ATOM 743 C C . VAL A 1 104 ? 2.828 -6.846 -16.235 1.00 90.81 104 VAL A C 1
ATOM 745 O O . VAL A 1 104 ? 3.248 -7.176 -17.340 1.00 90.81 104 VAL A O 1
ATOM 748 N N . LEU A 1 105 ? 3.085 -5.646 -15.703 1.00 87.75 105 LEU A N 1
ATOM 749 C CA . LEU A 1 105 ? 3.792 -4.599 -16.440 1.00 87.75 105 LEU A CA 1
ATOM 750 C C . LEU A 1 105 ? 5.236 -5.007 -16.804 1.00 87.75 105 LEU A C 1
ATOM 752 O O . LEU A 1 105 ? 5.556 -4.953 -17.991 1.00 87.75 105 LEU A O 1
ATOM 756 N N . PRO A 1 106 ? 6.097 -5.468 -15.871 1.00 82.44 106 PRO A N 1
ATOM 757 C CA . PRO A 1 106 ? 7.436 -5.941 -16.226 1.00 82.44 106 PRO A CA 1
ATOM 758 C C . PRO A 1 106 ? 7.431 -7.103 -17.221 1.00 82.44 106 PRO A C 1
ATOM 760 O O . PRO A 1 106 ? 8.263 -7.125 -18.124 1.00 82.44 106 PRO A O 1
ATOM 763 N N . ILE A 1 107 ? 6.486 -8.043 -17.093 1.00 84.81 107 ILE A N 1
ATOM 764 C CA . ILE A 1 107 ? 6.360 -9.174 -18.024 1.00 84.81 107 ILE A CA 1
ATOM 765 C C . ILE A 1 107 ? 6.006 -8.674 -19.426 1.00 84.81 107 ILE A C 1
ATOM 767 O O . ILE A 1 107 ? 6.656 -9.057 -20.393 1.00 84.81 107 ILE A O 1
ATOM 771 N N . ALA A 1 108 ? 5.006 -7.799 -19.545 1.00 88.88 108 ALA A N 1
ATOM 772 C CA . ALA A 1 108 ? 4.592 -7.244 -20.830 1.00 88.88 108 ALA A CA 1
ATOM 773 C C . ALA A 1 108 ? 5.734 -6.473 -21.505 1.00 88.88 108 ALA A C 1
ATOM 775 O O . ALA A 1 108 ? 5.982 -6.658 -22.693 1.00 88.88 108 ALA A O 1
ATOM 776 N N . VAL A 1 109 ? 6.468 -5.661 -20.738 1.00 87.56 109 VAL A N 1
ATOM 777 C CA . VAL A 1 109 ? 7.641 -4.930 -21.233 1.00 87.56 109 VAL A CA 1
ATOM 778 C C . VAL A 1 109 ? 8.714 -5.907 -21.709 1.00 87.56 109 VAL A C 1
ATOM 780 O O . VAL A 1 109 ? 9.169 -5.792 -22.840 1.00 87.56 109 VAL A O 1
ATOM 783 N N . ALA A 1 110 ? 9.067 -6.918 -20.913 1.00 83.12 110 ALA A N 1
ATOM 784 C CA . ALA A 1 110 ? 10.060 -7.914 -21.313 1.00 83.12 110 ALA A CA 1
ATOM 785 C C . ALA A 1 110 ? 9.675 -8.637 -22.616 1.00 83.12 110 ALA A C 1
ATOM 787 O O . ALA A 1 110 ? 10.510 -8.786 -23.504 1.00 83.12 110 ALA A O 1
ATOM 788 N N . LEU A 1 111 ? 8.407 -9.037 -22.763 1.00 87.31 111 LEU A N 1
ATOM 789 C CA . LEU A 1 111 ? 7.914 -9.703 -23.972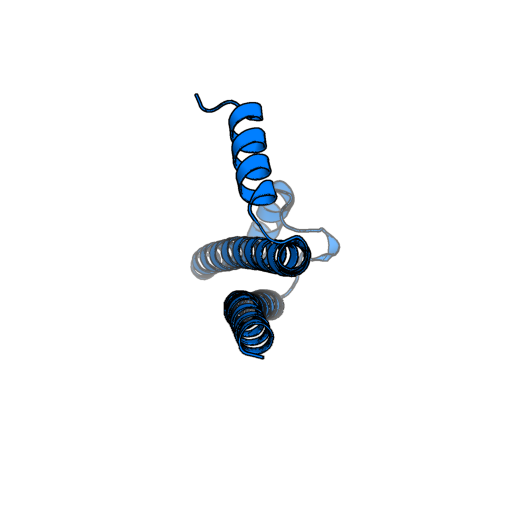 1.00 87.31 111 LEU A CA 1
ATOM 790 C C . LEU A 1 111 ? 7.992 -8.808 -25.215 1.00 87.31 111 LEU A C 1
ATOM 792 O O . LEU A 1 111 ? 8.364 -9.291 -26.282 1.00 87.31 111 LEU A O 1
ATOM 796 N N . LEU A 1 112 ? 7.675 -7.517 -25.083 1.00 87.75 112 LEU A N 1
ATOM 797 C CA . LEU A 1 112 ? 7.775 -6.561 -26.188 1.00 87.75 112 LEU A CA 1
ATOM 798 C C . LEU A 1 112 ? 9.228 -6.383 -2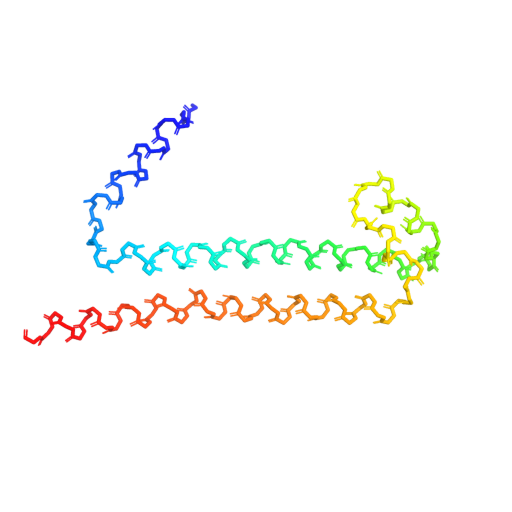6.645 1.00 87.75 112 LEU A C 1
ATOM 800 O O . LEU A 1 112 ? 9.505 -6.485 -27.835 1.00 87.75 112 LEU A O 1
ATOM 804 N N . PHE A 1 113 ? 10.161 -6.206 -25.708 1.00 82.44 113 PHE A N 1
ATOM 805 C CA . PHE A 1 113 ? 11.583 -6.043 -26.030 1.00 82.44 113 PHE A CA 1
ATOM 806 C C . PHE A 1 113 ? 12.198 -7.298 -26.662 1.00 82.44 113 PHE A C 1
ATOM 808 O O . PHE A 1 113 ? 12.963 -7.192 -27.618 1.00 82.44 113 PHE A O 1
ATOM 815 N N . ILE A 1 114 ? 11.842 -8.492 -26.172 1.00 79.56 114 ILE A N 1
ATOM 816 C CA . ILE A 1 114 ? 12.278 -9.759 -26.783 1.00 79.56 114 ILE A CA 1
ATOM 817 C C . ILE A 1 114 ? 11.722 -9.888 -28.209 1.00 79.56 114 ILE A C 1
ATOM 819 O O . ILE A 1 114 ? 12.433 -10.337 -29.105 1.00 79.56 114 ILE A O 1
ATOM 823 N N . GLY A 1 115 ? 10.467 -9.484 -28.431 1.00 77.38 115 GLY A N 1
ATOM 824 C CA . GLY A 1 115 ? 9.832 -9.518 -29.749 1.00 77.38 115 GLY A CA 1
ATOM 825 C C . GLY A 1 115 ? 10.446 -8.547 -30.763 1.00 77.38 115 GLY A C 1
ATOM 826 O O . GLY A 1 115 ? 10.490 -8.866 -31.949 1.00 77.38 115 GLY A O 1
ATOM 827 N N . GLU A 1 116 ? 10.942 -7.392 -30.313 1.00 74.19 116 GLU A N 1
ATOM 828 C CA . GLU A 1 116 ? 11.627 -6.412 -31.169 1.00 74.19 116 GLU A CA 1
ATOM 829 C C . GLU A 1 116 ? 13.064 -6.841 -31.509 1.00 74.19 116 GLU A C 1
ATOM 831 O O . GLU A 1 116 ? 13.495 -6.673 -32.645 1.00 74.19 116 GLU A O 1
ATOM 836 N N . GLY A 1 117 ? 13.792 -7.453 -30.565 1.00 58.97 117 GLY A N 1
ATOM 837 C CA . GLY A 1 117 ? 15.174 -7.912 -30.775 1.00 58.97 117 GLY A CA 1
ATOM 838 C C . GLY A 1 117 ? 15.327 -9.184 -31.622 1.00 58.97 117 GLY A C 1
ATOM 839 O O . GLY A 1 117 ? 16.448 -9.567 -31.948 1.00 58.97 117 GLY A O 1
ATOM 840 N N . GLY A 1 118 ? 14.222 -9.857 -31.957 1.00 52.94 118 GLY A N 1
ATOM 841 C CA . GLY A 1 118 ? 14.198 -11.064 -32.791 1.00 52.94 118 GLY A CA 1
ATOM 842 C C . GLY A 1 118 ? 13.838 -10.833 -34.264 1.00 52.94 118 GLY A C 1
ATOM 843 O O . GLY A 1 118 ? 13.612 -11.819 -34.968 1.00 52.94 118 GLY A O 1
ATOM 844 N N . ARG A 1 119 ? 13.728 -9.576 -34.719 1.00 48.69 119 ARG A N 1
ATOM 845 C CA . ARG A 1 119 ? 13.432 -9.212 -36.117 1.00 48.69 119 ARG A CA 1
ATOM 846 C C . ARG A 1 119 ? 14.659 -8.685 -36.846 1.00 48.69 119 ARG A C 1
ATOM 848 O O . ARG A 1 119 ? 15.426 -7.919 -36.229 1.00 48.69 119 ARG A O 1
#

Radius of gyration: 20.98 Å; chains: 1; bounding box: 48×27×59 Å

pLDDT: mean 85.2, std 11.42, range [47.16, 96.62]